Protein AF-A0A8S3JAV7-F1 (afdb_monomer)

Nearest PDB structures (foldseek):
  7plo-assembly1_C  TM=8.615E-01  e=1.587E-05  Homo sapiens
  8b9d-assembly1_C  TM=8.513E-01  e=1.920E-05  Homo sapiens
  6xty-assembly1_E  TM=8.346E-01  e=2.475E-05  Homo sapiens

Sequence (131 aa):
LTLFLLDSLRPIEHRNVYDAKQIRILILPTKIDAEKKRVPQYEELFHETYDDDDENDNDDSQSDNDEDDDNISMRIESSEAREKRLKRHWLKRRDKALANYYKYRQHSYSSALIMFELAYLLSKDTNEQLW

Structure (mmCIF, N/CA/C/O backbone):
data_AF-A0A8S3JAV7-F1
#
_entry.id   AF-A0A8S3JAV7-F1
#
loop_
_atom_site.group_PDB
_atom_site.id
_atom_site.type_symbol
_atom_site.label_atom_id
_atom_site.label_alt_id
_atom_site.label_comp_id
_atom_site.label_asym_id
_atom_site.label_entity_id
_atom_site.label_seq_id
_atom_site.pdbx_PDB_ins_code
_atom_site.Cartn_x
_atom_site.Cartn_y
_atom_site.Cartn_z
_atom_site.occupancy
_atom_site.B_iso_or_equiv
_atom_site.auth_seq_id
_atom_site.auth_comp_id
_atom_site.auth_asym_id
_atom_site.auth_atom_id
_atom_site.pdbx_PDB_model_num
ATOM 1 N N . LEU A 1 1 ? -17.112 4.893 -5.419 1.00 89.50 1 LEU A N 1
ATOM 2 C CA . LEU A 1 1 ? -16.940 3.739 -4.510 1.00 89.50 1 LEU A CA 1
ATOM 3 C C . LEU A 1 1 ? -15.671 3.976 -3.704 1.00 89.50 1 LEU A C 1
ATOM 5 O O . LEU A 1 1 ? -14.690 4.393 -4.306 1.00 89.50 1 LEU A O 1
ATOM 9 N N . THR A 1 2 ? -15.704 3.756 -2.390 1.00 94.62 2 THR A N 1
ATOM 10 C CA . THR A 1 2 ? -14.538 3.908 -1.505 1.00 94.62 2 THR A CA 1
ATOM 11 C C . THR A 1 2 ? -14.237 2.557 -0.868 1.00 94.62 2 THR A C 1
ATOM 13 O O . THR A 1 2 ? -15.138 1.946 -0.297 1.00 94.62 2 THR A O 1
ATOM 16 N N . LEU A 1 3 ? -12.995 2.094 -0.983 1.00 96.44 3 LEU A N 1
ATOM 17 C CA . LEU A 1 3 ? -12.516 0.811 -0.482 1.00 96.44 3 LEU A CA 1
ATOM 18 C C . LEU A 1 3 ? -11.577 1.036 0.701 1.00 96.44 3 LEU A C 1
ATOM 20 O O . LEU A 1 3 ? -10.609 1.787 0.599 1.00 96.44 3 LEU A O 1
ATOM 24 N N . PHE A 1 4 ? -11.850 0.359 1.812 1.00 95.75 4 PHE A N 1
ATOM 25 C CA . PHE A 1 4 ? -10.984 0.360 2.985 1.00 95.75 4 PHE A CA 1
ATOM 26 C C . PHE A 1 4 ? -10.177 -0.937 3.009 1.00 95.75 4 PHE A C 1
ATOM 28 O O . PHE A 1 4 ? -10.752 -2.021 3.074 1.00 95.75 4 PHE A O 1
ATOM 35 N N . LEU A 1 5 ? -8.852 -0.823 2.934 1.00 94.56 5 LEU A N 1
ATOM 36 C CA . LEU A 1 5 ? -7.934 -1.959 2.960 1.00 94.56 5 LEU A CA 1
ATOM 37 C C . LEU A 1 5 ? -7.308 -2.080 4.345 1.00 94.56 5 LEU A C 1
ATOM 39 O O . LEU A 1 5 ? -6.588 -1.182 4.783 1.00 94.56 5 LEU A O 1
ATOM 43 N N . LEU A 1 6 ? -7.554 -3.210 5.003 1.00 95.25 6 LEU A N 1
ATOM 44 C CA . LEU A 1 6 ? -6.912 -3.591 6.254 1.00 95.25 6 LEU A CA 1
ATOM 45 C C . LEU A 1 6 ? -6.159 -4.903 6.044 1.00 95.25 6 LEU A C 1
ATOM 47 O O . LEU A 1 6 ? -6.742 -5.983 6.087 1.00 95.25 6 LEU A O 1
ATOM 51 N N . ASP A 1 7 ? -4.854 -4.790 5.830 1.00 93.94 7 ASP A N 1
ATOM 52 C CA . ASP A 1 7 ? -3.971 -5.935 5.645 1.00 93.94 7 ASP A CA 1
ATOM 53 C C . ASP A 1 7 ? -2.642 -5.701 6.374 1.00 93.94 7 ASP A C 1
ATOM 55 O O . ASP A 1 7 ? -2.130 -4.578 6.465 1.00 93.94 7 ASP A O 1
ATOM 59 N N . SER A 1 8 ? -2.079 -6.787 6.887 1.00 93.44 8 SER A N 1
ATOM 60 C CA . SER A 1 8 ? -0.767 -6.846 7.519 1.00 93.44 8 SER A CA 1
ATOM 61 C C . SER A 1 8 ? 0.362 -7.071 6.510 1.00 93.44 8 SER A C 1
ATOM 63 O O . SER A 1 8 ? 1.508 -6.770 6.836 1.00 93.44 8 SER A O 1
ATOM 65 N N . LEU A 1 9 ? 0.084 -7.566 5.298 1.00 93.50 9 LEU A N 1
ATOM 66 C CA . LEU A 1 9 ? 1.120 -7.858 4.307 1.00 93.50 9 LEU A CA 1
ATOM 67 C C . LEU A 1 9 ? 1.877 -6.588 3.891 1.00 93.50 9 LEU A C 1
ATOM 69 O O . LEU A 1 9 ? 1.284 -5.543 3.608 1.00 93.50 9 LEU A O 1
ATOM 73 N N . ARG A 1 10 ? 3.208 -6.668 3.872 1.00 93.25 10 ARG A N 1
ATOM 74 C CA . ARG A 1 10 ? 4.117 -5.610 3.421 1.00 93.25 10 ARG A CA 1
ATOM 75 C C . ARG A 1 10 ? 5.123 -6.162 2.406 1.00 93.25 10 ARG A C 1
ATOM 77 O O . ARG A 1 10 ? 5.529 -7.318 2.533 1.00 93.25 10 ARG A O 1
ATOM 84 N N . PRO A 1 11 ? 5.588 -5.345 1.446 1.00 94.19 11 PRO A N 1
ATOM 85 C CA . PRO A 1 11 ? 5.203 -3.949 1.236 1.00 94.19 11 PRO A CA 1
ATOM 86 C C . PRO A 1 11 ? 3.776 -3.817 0.681 1.00 94.19 11 PRO A C 1
ATOM 88 O O . PRO A 1 11 ? 3.222 -4.773 0.144 1.00 94.19 11 PRO A O 1
ATOM 91 N N . ILE A 1 12 ? 3.176 -2.643 0.869 1.00 93.50 12 ILE A N 1
ATOM 92 C CA . ILE A 1 12 ? 1.845 -2.319 0.341 1.00 93.50 12 ILE A CA 1
ATOM 93 C C . ILE A 1 12 ? 1.933 -2.271 -1.185 1.00 93.50 12 ILE A C 1
ATOM 95 O O . ILE A 1 12 ? 2.964 -1.902 -1.734 1.00 93.50 12 ILE A O 1
ATOM 99 N N . GLU A 1 13 ? 0.860 -2.619 -1.885 1.00 93.31 13 GLU A N 1
ATOM 100 C CA . GLU A 1 13 ? 0.834 -2.438 -3.332 1.00 93.31 13 GLU A CA 1
ATOM 101 C C . GLU A 1 13 ? 1.030 -0.957 -3.701 1.00 93.31 13 GLU A C 1
ATOM 103 O O . GLU A 1 13 ? 0.252 -0.106 -3.267 1.00 93.31 13 GLU A O 1
ATOM 108 N N . HIS A 1 14 ? 2.067 -0.641 -4.488 1.00 93.12 14 HIS A N 1
ATOM 109 C CA . HIS A 1 14 ? 2.467 0.745 -4.771 1.00 93.12 14 HIS A CA 1
ATOM 110 C C . HIS A 1 14 ? 1.317 1.570 -5.366 1.00 93.12 14 HIS A C 1
ATOM 112 O O . HIS A 1 14 ? 1.091 2.699 -4.940 1.00 93.12 14 HIS A O 1
ATOM 118 N N . ARG A 1 15 ? 0.517 0.987 -6.268 1.00 93.00 15 ARG A N 1
ATOM 119 C CA . ARG A 1 15 ? -0.651 1.655 -6.874 1.00 93.00 15 ARG A CA 1
ATOM 120 C C . ARG A 1 15 ? -1.691 2.081 -5.836 1.00 93.00 15 ARG A C 1
ATOM 122 O O . ARG A 1 15 ? -2.217 3.188 -5.909 1.00 93.00 15 ARG A O 1
ATOM 129 N N . ASN A 1 16 ? -1.919 1.248 -4.821 1.00 93.44 16 ASN A N 1
ATOM 130 C CA . ASN A 1 16 ? -2.881 1.528 -3.753 1.00 93.44 16 ASN A CA 1
ATOM 131 C C . ASN A 1 16 ? -2.457 2.715 -2.880 1.00 93.44 16 ASN A C 1
ATOM 133 O O . ASN A 1 16 ? -3.305 3.343 -2.251 1.00 93.44 16 ASN A O 1
ATOM 137 N N . VAL A 1 17 ? -1.157 3.016 -2.819 1.00 92.31 17 VAL A N 1
ATOM 138 C CA . VAL A 1 17 ? -0.635 4.166 -2.069 1.00 92.31 17 VAL A CA 1
ATOM 139 C C . VAL A 1 17 ? -0.959 5.477 -2.784 1.00 92.31 17 VAL A C 1
ATOM 141 O O . VAL A 1 17 ? -1.297 6.459 -2.120 1.00 92.31 17 VAL A O 1
ATOM 144 N N . TYR A 1 18 ? -0.875 5.497 -4.116 1.00 92.56 18 TYR A N 1
ATOM 145 C CA . TYR A 1 18 ? -1.131 6.701 -4.913 1.00 92.56 18 TYR A CA 1
ATOM 146 C C . TYR A 1 18 ? -2.607 6.911 -5.244 1.00 92.56 18 TYR A C 1
ATOM 148 O O . TYR A 1 18 ? -3.022 8.053 -5.444 1.00 92.56 18 TYR A O 1
ATOM 156 N N . ASP A 1 19 ? -3.428 5.856 -5.234 1.00 91.88 19 ASP A N 1
ATOM 157 C CA . ASP A 1 19 ? -4.880 6.001 -5.356 1.00 91.88 19 ASP A CA 1
ATOM 158 C C . ASP A 1 19 ? -5.525 6.465 -4.039 1.00 91.88 19 ASP A C 1
ATOM 160 O O . ASP A 1 19 ? -6.221 5.737 -3.328 1.00 91.88 19 ASP A O 1
ATOM 164 N N . ALA A 1 20 ? -5.346 7.750 -3.742 1.00 84.88 20 ALA A N 1
ATOM 165 C CA . ALA A 1 20 ? -6.011 8.416 -2.631 1.00 84.88 20 ALA A CA 1
ATOM 166 C C . ALA A 1 20 ? -7.480 8.774 -2.928 1.00 84.88 20 ALA A C 1
ATOM 168 O O . ALA A 1 20 ? -8.140 9.386 -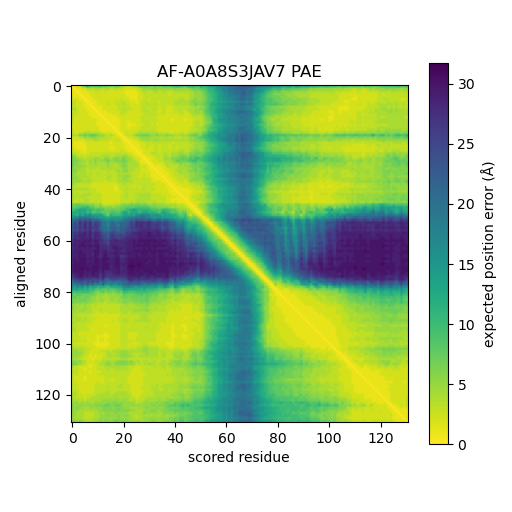2.083 1.00 84.88 20 ALA A O 1
ATOM 169 N N . LYS A 1 21 ? -8.044 8.432 -4.093 1.00 91.88 21 LYS A N 1
ATOM 170 C CA . LYS A 1 21 ? -9.454 8.725 -4.395 1.00 91.88 21 LYS A CA 1
ATOM 171 C C . LYS A 1 21 ? -10.344 7.584 -3.937 1.00 91.88 21 LYS A C 1
ATOM 173 O O . LYS A 1 21 ? -11.296 7.828 -3.196 1.00 91.88 21 LYS A O 1
ATOM 178 N N . GLN A 1 22 ? -10.014 6.364 -4.341 1.00 95.00 22 GLN A N 1
ATOM 179 C CA . GLN A 1 22 ? -10.855 5.197 -4.097 1.00 95.00 22 GLN A CA 1
ATOM 180 C C . GLN A 1 22 ? -10.352 4.364 -2.925 1.00 95.00 22 GLN A C 1
ATOM 182 O O . GLN A 1 22 ? -11.171 3.793 -2.208 1.00 95.00 22 GLN A O 1
ATOM 187 N N . ILE A 1 23 ? -9.041 4.324 -2.683 1.00 95.38 23 ILE A N 1
ATOM 188 C CA . ILE A 1 23 ? -8.447 3.413 -1.709 1.00 95.38 23 ILE A CA 1
ATOM 189 C C . ILE A 1 23 ? -8.099 4.159 -0.413 1.00 95.38 23 ILE A C 1
ATOM 191 O O . ILE A 1 23 ? -7.601 5.288 -0.397 1.00 95.38 23 ILE A O 1
ATOM 195 N N . ARG A 1 24 ? -8.437 3.547 0.723 1.00 93.75 24 ARG A N 1
ATOM 196 C CA . ARG A 1 24 ? -8.126 4.014 2.079 1.00 93.75 24 ARG A CA 1
ATOM 197 C C . ARG A 1 24 ? -7.428 2.886 2.822 1.00 93.75 24 ARG A C 1
ATOM 199 O O . ARG A 1 24 ? -8.063 1.911 3.208 1.00 93.75 24 ARG A O 1
ATOM 206 N N . ILE A 1 25 ? -6.118 3.002 3.005 1.00 92.75 25 ILE A N 1
ATOM 207 C CA . ILE A 1 25 ? -5.332 1.971 3.688 1.00 92.75 25 ILE A CA 1
ATOM 208 C C . ILE A 1 25 ? -5.355 2.249 5.193 1.00 92.75 25 ILE A C 1
ATOM 210 O O . ILE A 1 25 ? -5.007 3.346 5.632 1.00 92.75 25 ILE A O 1
ATOM 214 N N . LEU A 1 26 ? -5.763 1.253 5.975 1.00 92.75 26 LEU A N 1
ATOM 215 C CA . LEU A 1 26 ? -5.825 1.312 7.430 1.00 92.75 26 LEU A CA 1
ATOM 216 C C . LEU A 1 26 ? -4.507 0.803 8.022 1.00 92.75 26 LEU A C 1
ATOM 218 O O . LEU A 1 26 ? -4.166 -0.374 7.917 1.00 92.75 26 LEU A O 1
ATOM 222 N N . ILE A 1 27 ? -3.749 1.717 8.626 1.00 90.19 27 ILE A N 1
ATOM 223 C CA . ILE A 1 27 ? -2.453 1.459 9.263 1.00 90.19 27 ILE A CA 1
ATOM 224 C C . ILE A 1 27 ? -2.411 2.235 10.574 1.00 90.19 27 ILE A C 1
ATOM 226 O O . ILE A 1 27 ? -3.000 3.309 10.683 1.00 90.19 27 ILE A O 1
ATOM 230 N N . LEU A 1 28 ? -1.661 1.715 11.544 1.00 87.12 28 LEU A N 1
ATOM 231 C CA . LEU A 1 28 ? -1.344 2.427 12.776 1.00 87.12 28 LEU A CA 1
ATOM 232 C C . LEU A 1 28 ? -0.756 3.824 12.488 1.00 87.12 28 LEU A C 1
ATOM 234 O O . LEU A 1 28 ? 0.214 3.920 11.721 1.00 87.12 28 LEU A O 1
ATOM 238 N N . PRO A 1 29 ? -1.260 4.896 13.134 1.00 82.69 29 PRO A N 1
ATOM 239 C CA . PRO A 1 29 ? -0.774 6.261 12.921 1.00 82.69 29 PRO A CA 1
ATOM 240 C C . PRO A 1 29 ? 0.737 6.411 13.126 1.00 82.69 29 PRO A C 1
ATOM 242 O O . PRO A 1 29 ? 1.399 7.140 12.400 1.00 82.69 29 PRO A O 1
ATOM 245 N N . THR A 1 30 ? 1.315 5.656 14.060 1.00 84.62 30 THR A N 1
ATOM 246 C CA . THR A 1 30 ? 2.756 5.685 14.365 1.00 84.62 30 THR A CA 1
ATOM 247 C C . THR A 1 30 ? 3.640 5.076 13.272 1.00 84.62 30 THR A C 1
ATOM 249 O O . THR A 1 30 ? 4.858 5.250 13.295 1.00 84.62 30 THR A O 1
ATOM 252 N N . LYS A 1 31 ? 3.060 4.334 12.321 1.00 84.50 31 LYS A N 1
ATOM 253 C CA . LYS A 1 31 ? 3.792 3.594 11.279 1.00 84.50 31 LYS A CA 1
ATOM 254 C C . LYS A 1 31 ? 3.569 4.134 9.875 1.00 84.50 31 LYS A C 1
ATOM 256 O O . LYS A 1 31 ? 4.339 3.788 8.981 1.00 84.50 31 LYS A O 1
ATOM 261 N N . ILE A 1 32 ? 2.567 4.991 9.679 1.00 85.44 32 ILE A N 1
ATOM 262 C CA . ILE A 1 32 ? 2.195 5.486 8.351 1.00 85.44 32 ILE A CA 1
ATOM 263 C C . ILE A 1 32 ? 3.358 6.192 7.641 1.00 85.44 32 ILE A C 1
ATOM 265 O O . ILE A 1 32 ? 3.590 5.942 6.461 1.00 85.44 32 ILE A O 1
ATOM 269 N N . ASP A 1 33 ? 4.139 7.002 8.358 1.00 86.88 33 ASP A N 1
ATOM 270 C CA . ASP A 1 33 ? 5.248 7.756 7.767 1.00 86.88 33 ASP A CA 1
ATOM 271 C C . ASP A 1 33 ? 6.399 6.848 7.336 1.00 86.88 33 ASP A C 1
ATOM 273 O O . ASP A 1 33 ? 7.006 7.063 6.289 1.00 86.88 33 ASP A O 1
ATOM 277 N N . ALA A 1 34 ? 6.696 5.814 8.127 1.00 87.75 34 ALA A N 1
ATOM 278 C CA . ALA A 1 34 ? 7.733 4.843 7.798 1.00 87.75 34 ALA A CA 1
ATOM 279 C C . ALA A 1 34 ? 7.352 4.008 6.565 1.00 87.75 34 ALA A C 1
ATOM 281 O O . ALA A 1 34 ? 8.183 3.815 5.679 1.00 87.75 34 ALA A O 1
ATOM 282 N N . GLU A 1 35 ? 6.096 3.560 6.481 1.00 86.44 35 GLU A N 1
ATOM 283 C CA . GLU A 1 35 ? 5.603 2.791 5.332 1.00 86.44 35 GLU A CA 1
ATOM 284 C C . GLU A 1 35 ? 5.551 3.648 4.060 1.00 86.44 35 GLU A C 1
ATOM 286 O O . GLU A 1 35 ? 6.013 3.206 3.010 1.00 86.44 35 GLU A O 1
ATOM 291 N N . LYS A 1 36 ? 5.086 4.904 4.151 1.00 85.12 36 LYS A N 1
ATOM 292 C CA . LYS A 1 36 ? 5.067 5.838 3.012 1.00 85.12 36 LYS A CA 1
ATOM 293 C C . LYS A 1 36 ? 6.464 6.159 2.489 1.00 85.12 36 LYS A C 1
ATOM 295 O O . LYS A 1 36 ? 6.652 6.209 1.282 1.00 85.12 36 LYS A O 1
ATOM 300 N N . LYS A 1 37 ? 7.453 6.328 3.374 1.00 88.62 37 LYS A N 1
ATOM 301 C CA . LYS A 1 37 ? 8.850 6.596 2.981 1.00 88.62 37 LYS A CA 1
ATOM 302 C C . LYS A 1 37 ? 9.515 5.437 2.238 1.00 88.62 37 LYS A C 1
ATOM 304 O O . LYS A 1 37 ? 10.505 5.663 1.552 1.00 88.62 37 LYS A O 1
ATOM 309 N N . ARG A 1 38 ? 9.024 4.204 2.409 1.00 90.56 38 ARG A N 1
ATOM 310 C CA . ARG A 1 38 ? 9.567 3.023 1.724 1.00 90.56 38 ARG A CA 1
ATOM 311 C C . ARG A 1 38 ? 9.090 2.927 0.273 1.00 90.56 38 ARG A C 1
ATOM 313 O O . ARG A 1 38 ? 9.765 2.293 -0.533 1.00 90.56 38 ARG A O 1
ATOM 320 N N . VAL A 1 39 ? 7.926 3.493 -0.037 1.00 93.44 39 VAL A N 1
ATOM 321 C CA . VAL A 1 39 ? 7.378 3.509 -1.398 1.00 93.44 39 VAL A CA 1
ATOM 322 C C . VAL A 1 39 ? 8.306 4.365 -2.269 1.00 93.44 39 VAL A C 1
ATOM 324 O O . VAL A 1 39 ? 8.742 5.419 -1.797 1.00 93.44 39 VAL A O 1
ATOM 327 N N . PRO A 1 40 ? 8.645 3.932 -3.500 1.00 95.50 40 PRO A N 1
ATOM 328 C CA . PRO A 1 40 ? 9.380 4.771 -4.448 1.00 95.50 40 PRO A CA 1
ATOM 329 C C . PRO A 1 40 ? 8.675 6.115 -4.691 1.00 95.50 40 PRO A C 1
ATOM 331 O O . PRO A 1 40 ? 7.577 6.342 -4.198 1.00 95.50 40 PRO A O 1
ATOM 334 N N . GLN A 1 41 ? 9.293 7.046 -5.414 1.00 94.38 41 GLN A N 1
ATOM 335 C CA . GLN A 1 41 ? 8.615 8.308 -5.747 1.00 94.38 41 GLN A CA 1
ATOM 336 C C . GLN A 1 41 ? 7.669 8.128 -6.937 1.00 94.38 41 GLN A C 1
ATOM 338 O O . GLN A 1 41 ? 7.862 7.229 -7.757 1.00 94.38 41 GLN A O 1
ATOM 343 N N . TYR A 1 42 ? 6.654 8.989 -7.041 1.00 93.19 42 TYR A N 1
ATOM 344 C CA . TYR A 1 42 ? 5.653 8.886 -8.106 1.00 93.19 42 TYR A CA 1
ATOM 345 C C . TYR A 1 42 ? 6.308 8.961 -9.492 1.00 93.19 42 TYR A C 1
ATOM 347 O O . TYR A 1 42 ? 6.067 8.106 -10.333 1.00 93.19 42 TYR A O 1
ATOM 355 N N . GLU A 1 43 ? 7.231 9.901 -9.689 1.00 91.69 43 GLU A N 1
ATOM 356 C CA . GLU A 1 43 ? 7.940 10.164 -10.950 1.00 91.69 43 GLU A CA 1
ATOM 357 C C . GLU A 1 43 ? 8.947 9.057 -11.331 1.00 91.69 43 GLU A C 1
ATOM 359 O O . GLU A 1 43 ? 9.505 9.019 -12.435 1.00 91.69 43 GLU A O 1
ATOM 364 N N . GLU A 1 44 ? 9.252 8.159 -10.392 1.00 91.69 44 GLU A N 1
ATOM 365 C CA . GLU A 1 44 ? 10.055 6.966 -10.653 1.00 91.69 44 GLU A CA 1
ATOM 366 C C . GLU A 1 44 ? 9.206 5.801 -11.171 1.00 91.69 44 GLU A C 1
ATOM 368 O O . GLU A 1 44 ? 9.731 4.946 -11.885 1.00 91.69 44 GLU A O 1
ATOM 373 N N . LEU A 1 45 ? 7.912 5.783 -10.840 1.00 92.06 45 LEU A N 1
ATOM 374 C CA . LEU A 1 45 ? 7.000 4.684 -11.149 1.00 92.06 45 LEU A CA 1
ATOM 375 C C . LEU A 1 45 ? 6.040 4.985 -12.293 1.00 92.06 45 LEU A C 1
ATOM 377 O O . LEU A 1 45 ? 5.731 4.075 -13.059 1.00 92.06 45 LEU A O 1
ATOM 381 N N . PHE A 1 46 ? 5.603 6.236 -12.393 1.00 92.00 46 PHE A N 1
ATOM 382 C CA . PHE A 1 46 ? 4.603 6.700 -13.338 1.00 92.00 46 PHE A CA 1
ATOM 383 C C . PHE A 1 46 ? 5.182 7.812 -14.207 1.00 92.00 46 PHE A C 1
ATOM 385 O O . PHE A 1 46 ? 5.932 8.675 -13.739 1.00 92.00 46 PHE A O 1
ATOM 392 N N . HIS A 1 47 ? 4.847 7.779 -15.487 1.00 89.06 47 HIS A N 1
ATOM 393 C CA . HIS A 1 47 ? 5.280 8.740 -16.481 1.00 89.06 47 HIS A CA 1
ATOM 394 C C . HIS A 1 47 ? 4.183 8.953 -17.520 1.00 89.06 47 HIS A C 1
ATOM 396 O O . HIS A 1 47 ? 3.861 8.047 -18.281 1.00 89.06 47 HIS A O 1
ATOM 402 N N . GLU A 1 48 ? 3.693 10.191 -17.621 1.00 82.50 48 GLU A N 1
ATOM 403 C CA . GLU A 1 48 ? 2.540 10.576 -18.454 1.00 82.50 48 GLU A CA 1
ATOM 404 C C . GLU A 1 48 ? 2.639 10.091 -19.910 1.00 82.50 48 GLU A C 1
ATOM 406 O O . GLU A 1 48 ? 1.649 9.673 -20.488 1.00 82.50 48 GLU A O 1
ATOM 411 N N . THR A 1 49 ? 3.839 10.124 -20.496 1.00 78.94 49 THR A N 1
ATOM 412 C CA . THR A 1 49 ? 4.080 9.692 -21.886 1.00 78.94 49 THR A CA 1
ATOM 413 C C . THR A 1 49 ? 4.348 8.193 -22.058 1.00 78.94 49 THR A C 1
ATOM 415 O O . THR A 1 49 ? 4.099 7.660 -23.128 1.00 78.94 49 THR A O 1
ATOM 418 N N . TYR A 1 50 ? 4.904 7.509 -21.053 1.00 77.06 50 TYR A N 1
ATOM 419 C CA . TYR A 1 50 ? 5.390 6.128 -21.214 1.00 77.06 50 TYR A CA 1
ATOM 420 C C . TYR A 1 50 ? 4.505 5.081 -20.532 1.00 77.06 50 TYR A C 1
ATOM 422 O O . TYR A 1 50 ? 4.720 3.893 -20.763 1.00 77.06 50 TYR A O 1
ATOM 430 N N . ASP A 1 51 ? 3.547 5.504 -19.704 1.00 70.25 51 ASP A N 1
ATOM 431 C CA . ASP A 1 51 ? 2.611 4.614 -19.008 1.00 70.25 51 ASP A CA 1
ATOM 432 C C . ASP A 1 51 ? 1.462 4.104 -19.894 1.00 70.25 51 ASP A C 1
ATOM 434 O O . ASP A 1 51 ? 0.937 3.032 -19.606 1.00 70.25 51 ASP A O 1
ATOM 438 N N . ASP A 1 52 ? 1.079 4.843 -20.943 1.00 62.53 52 ASP A N 1
ATOM 439 C CA . ASP A 1 52 ? -0.099 4.550 -21.789 1.00 62.53 52 ASP A CA 1
ATOM 440 C C . ASP A 1 52 ? 0.199 3.641 -22.998 1.00 62.53 52 ASP A C 1
ATOM 442 O O . ASP A 1 52 ? -0.713 3.228 -23.714 1.00 62.53 52 ASP A O 1
ATOM 446 N N . ASP A 1 53 ? 1.465 3.298 -23.229 1.00 54.84 53 ASP A N 1
ATOM 447 C CA . ASP A 1 53 ? 1.846 2.423 -24.332 1.00 54.84 53 ASP A CA 1
ATOM 448 C C . ASP A 1 53 ? 1.935 0.971 -23.854 1.00 54.84 53 ASP A C 1
ATOM 450 O O . ASP A 1 53 ? 2.928 0.572 -23.233 1.00 54.84 53 ASP A O 1
ATOM 454 N N . ASP A 1 54 ? 0.906 0.196 -24.197 1.00 49.19 54 ASP A N 1
ATOM 455 C CA . ASP A 1 54 ? 0.853 -1.261 -24.092 1.00 49.19 54 ASP A CA 1
ATOM 456 C C . ASP A 1 54 ? 2.195 -1.935 -24.434 1.00 49.19 54 ASP A C 1
ATOM 458 O O . ASP A 1 54 ? 2.884 -1.583 -25.397 1.00 49.19 54 ASP A O 1
ATOM 462 N N . GLU A 1 55 ? 2.523 -2.956 -23.641 1.00 50.72 55 GLU A N 1
ATOM 463 C CA . GLU A 1 55 ? 3.651 -3.887 -23.755 1.00 50.72 55 GLU A CA 1
ATOM 464 C C . GLU A 1 55 ? 3.649 -4.668 -25.091 1.00 50.72 55 GLU A C 1
ATOM 466 O O . GLU A 1 55 ? 3.461 -5.879 -25.124 1.00 50.72 55 GLU A O 1
ATOM 471 N N . ASN A 1 56 ? 3.848 -3.986 -26.218 1.00 44.84 56 ASN A N 1
ATOM 472 C CA . ASN A 1 56 ? 3.949 -4.580 -27.555 1.00 44.84 56 ASN A CA 1
ATOM 473 C C . ASN A 1 56 ? 5.200 -4.106 -28.311 1.00 44.84 56 ASN A C 1
ATOM 475 O O . ASN A 1 56 ? 5.183 -4.002 -29.534 1.00 44.84 56 ASN A O 1
ATOM 479 N N . ASP A 1 57 ? 6.306 -3.849 -27.613 1.00 49.31 57 ASP A N 1
ATOM 480 C CA . ASP A 1 57 ? 7.619 -3.876 -28.265 1.00 49.31 57 ASP A CA 1
ATOM 481 C C . ASP A 1 57 ? 8.241 -5.243 -27.973 1.00 49.31 57 ASP A C 1
ATOM 483 O O . ASP A 1 57 ? 8.832 -5.482 -26.919 1.00 49.31 57 ASP A O 1
ATOM 487 N N . ASN A 1 58 ? 8.004 -6.159 -28.917 1.00 42.94 58 ASN A N 1
ATOM 488 C CA . ASN A 1 58 ? 8.664 -7.451 -29.008 1.00 42.94 58 ASN A CA 1
ATOM 489 C C . ASN A 1 58 ? 10.174 -7.299 -28.791 1.00 42.94 58 ASN A C 1
ATOM 491 O O . ASN A 1 58 ? 10.818 -6.387 -29.310 1.00 42.94 58 ASN A O 1
ATOM 495 N N . ASP A 1 59 ? 10.691 -8.253 -28.033 1.00 49.06 59 ASP A N 1
ATOM 496 C CA . ASP A 1 59 ? 12.080 -8.504 -27.691 1.00 49.06 59 ASP A CA 1
ATOM 497 C C . ASP A 1 59 ? 12.985 -8.587 -28.935 1.00 49.06 59 ASP A C 1
ATOM 499 O O . ASP A 1 59 ? 13.262 -9.668 -29.448 1.00 49.06 59 ASP A O 1
ATOM 503 N N . ASP A 1 60 ? 13.475 -7.444 -29.419 1.00 44.03 60 ASP A N 1
ATOM 504 C CA . ASP A 1 60 ? 14.712 -7.405 -30.198 1.00 44.03 60 ASP A CA 1
ATOM 505 C C . ASP A 1 60 ? 15.877 -7.425 -29.206 1.00 44.03 60 ASP A C 1
ATOM 507 O O . ASP A 1 60 ? 16.463 -6.406 -28.823 1.00 44.03 60 ASP A O 1
ATOM 511 N N . SER A 1 61 ? 16.196 -8.644 -28.787 1.00 48.31 61 SER A N 1
ATOM 512 C CA . SER A 1 61 ? 17.465 -9.041 -28.196 1.00 48.31 61 SER A CA 1
ATOM 513 C C . SER A 1 61 ? 18.593 -8.803 -29.210 1.00 48.31 61 SER A C 1
ATOM 515 O O . SER A 1 61 ? 19.148 -9.719 -29.814 1.00 48.31 61 SER A O 1
ATOM 517 N N . GLN A 1 62 ? 18.951 -7.535 -29.416 1.00 44.28 62 GLN A N 1
ATOM 518 C CA . GLN A 1 62 ? 20.211 -7.164 -30.047 1.00 44.28 62 GLN A CA 1
ATOM 519 C C . GLN A 1 62 ? 21.326 -7.458 -29.044 1.00 44.28 62 GLN A C 1
ATOM 521 O O . GLN A 1 62 ? 21.601 -6.690 -28.128 1.00 44.28 62 GLN A O 1
ATOM 526 N N . SER A 1 63 ? 21.894 -8.649 -29.212 1.00 42.19 63 SER A N 1
ATOM 527 C CA . SER A 1 63 ? 23.214 -9.046 -28.743 1.00 42.19 63 SER A CA 1
ATOM 528 C C . SER A 1 63 ? 24.204 -7.893 -28.926 1.00 42.19 63 SER A C 1
ATOM 530 O O . SER A 1 63 ? 24.522 -7.542 -30.061 1.00 42.19 63 SER A O 1
ATOM 532 N N . ASP A 1 64 ? 24.700 -7.338 -27.819 1.00 45.59 64 ASP A N 1
ATOM 533 C CA . ASP A 1 64 ? 25.896 -6.496 -27.792 1.00 45.59 64 ASP A CA 1
ATOM 534 C C . ASP A 1 64 ? 27.093 -7.359 -28.239 1.00 45.59 64 ASP A C 1
ATOM 536 O O . ASP A 1 64 ? 27.778 -7.978 -27.426 1.00 45.59 64 ASP A O 1
ATOM 540 N N . ASN A 1 65 ? 27.306 -7.464 -29.552 1.00 40.31 65 ASN A N 1
ATOM 541 C CA . ASN A 1 65 ? 28.599 -7.834 -30.115 1.00 40.31 65 ASN A CA 1
ATOM 542 C C . ASN A 1 65 ? 29.345 -6.533 -30.410 1.00 40.31 65 ASN A C 1
ATOM 544 O O . ASN A 1 65 ? 29.283 -5.997 -31.516 1.00 40.31 65 ASN A O 1
ATOM 548 N N . ASP A 1 66 ? 30.018 -6.032 -29.378 1.00 48.12 66 ASP A N 1
ATOM 549 C CA . ASP A 1 66 ? 31.079 -5.037 -29.493 1.00 48.12 66 ASP A CA 1
ATOM 550 C C . ASP A 1 66 ? 32.285 -5.693 -30.190 1.00 48.12 66 ASP A C 1
ATOM 552 O O . ASP A 1 66 ? 33.196 -6.202 -29.540 1.00 48.12 66 ASP A O 1
ATOM 556 N N . GLU A 1 67 ? 32.277 -5.716 -31.521 1.00 44.66 67 GLU A N 1
ATOM 557 C CA . GLU A 1 67 ? 33.489 -5.910 -32.318 1.00 44.66 67 GLU A CA 1
ATOM 558 C C . GLU A 1 67 ? 33.752 -4.629 -33.114 1.00 44.66 67 GLU A C 1
ATOM 560 O O . GLU A 1 67 ? 33.091 -4.341 -34.109 1.00 44.66 67 GLU A O 1
ATOM 565 N N . ASP A 1 68 ? 34.686 -3.839 -32.579 1.00 50.72 68 ASP A N 1
ATOM 566 C CA . ASP A 1 68 ? 35.679 -3.035 -33.289 1.00 50.72 68 ASP A CA 1
ATOM 567 C C . ASP A 1 68 ? 35.306 -2.575 -34.713 1.00 50.72 68 ASP A C 1
ATOM 569 O O . ASP A 1 68 ? 35.645 -3.235 -35.695 1.00 50.72 68 ASP A O 1
ATOM 573 N N . ASP A 1 69 ? 34.724 -1.377 -34.852 1.00 42.41 69 ASP A N 1
ATOM 574 C CA . ASP A 1 69 ? 35.010 -0.564 -36.039 1.00 42.41 69 ASP A CA 1
ATOM 575 C C . ASP A 1 69 ? 34.941 0.941 -35.750 1.00 42.41 69 ASP A C 1
ATOM 577 O O . ASP A 1 69 ? 33.909 1.522 -35.391 1.00 42.41 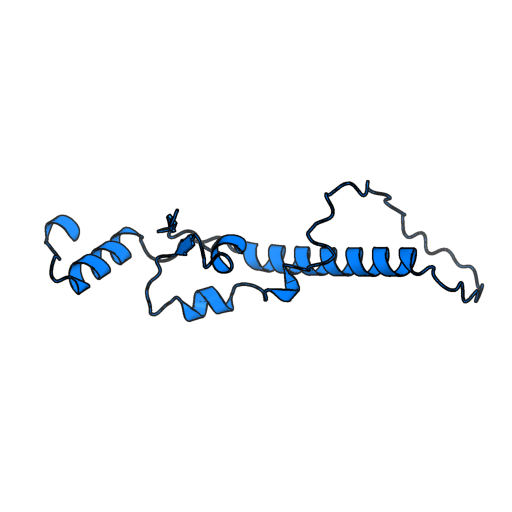69 ASP A O 1
ATOM 581 N N . ASP A 1 70 ? 36.098 1.563 -35.939 1.00 49.03 70 ASP A N 1
ATOM 582 C CA . ASP A 1 70 ? 36.375 2.988 -35.893 1.00 49.03 70 ASP A CA 1
ATOM 583 C C . ASP A 1 70 ? 35.605 3.728 -36.996 1.00 49.03 70 ASP A C 1
ATOM 585 O O . ASP A 1 70 ? 36.144 4.056 -38.053 1.00 49.03 70 ASP A O 1
ATOM 589 N N . ASN A 1 71 ? 34.341 4.077 -36.755 1.00 44.50 71 ASN A N 1
ATOM 590 C CA . ASN A 1 71 ? 33.663 5.061 -37.593 1.00 44.50 71 ASN A CA 1
ATOM 591 C C . ASN A 1 71 ? 32.813 6.033 -36.778 1.00 44.50 71 ASN A C 1
ATOM 593 O O . ASN A 1 71 ? 31.635 5.821 -36.490 1.00 44.50 71 ASN A O 1
ATOM 597 N N . ILE A 1 72 ? 33.452 7.168 -36.483 1.00 49.44 72 ILE A N 1
ATOM 598 C CA . ILE A 1 72 ? 32.889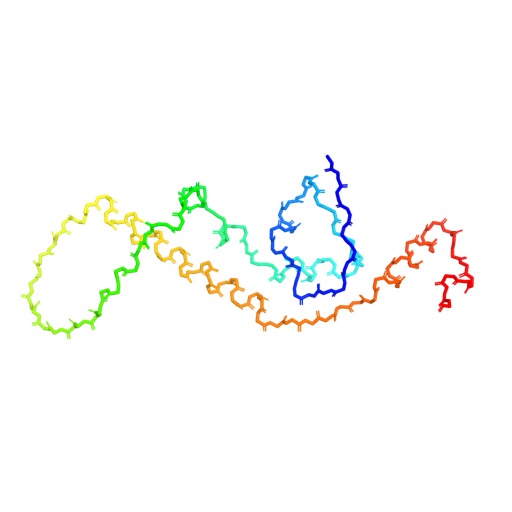 8.452 -36.054 1.00 49.44 72 ILE A CA 1
ATOM 599 C C . ILE A 1 72 ? 31.877 8.933 -37.111 1.00 49.44 72 ILE A C 1
ATOM 601 O O . ILE A 1 72 ? 32.113 9.846 -37.896 1.00 49.44 72 ILE A O 1
ATOM 605 N N . SER A 1 73 ? 30.710 8.302 -37.152 1.00 49.69 73 SER A N 1
ATOM 606 C CA . SER A 1 73 ? 29.520 8.862 -37.765 1.00 49.69 73 SER A CA 1
ATOM 607 C C . SER A 1 73 ? 28.679 9.402 -36.625 1.00 49.69 73 SER A C 1
ATOM 609 O O . SER A 1 73 ? 27.987 8.654 -35.936 1.00 49.69 73 SER A O 1
ATOM 611 N N . MET A 1 74 ? 28.740 10.719 -36.412 1.00 54.28 74 MET A N 1
ATOM 612 C CA . MET A 1 74 ? 27.672 11.455 -35.736 1.00 54.28 74 MET A CA 1
ATOM 613 C C . MET A 1 74 ? 26.385 11.292 -36.561 1.00 54.28 74 MET A C 1
ATOM 615 O O . MET A 1 74 ? 25.949 12.201 -37.265 1.00 54.28 74 MET A O 1
ATOM 619 N N . ARG A 1 75 ? 25.787 10.099 -36.520 1.00 58.62 75 ARG A N 1
ATOM 620 C CA . ARG A 1 75 ? 24.430 9.855 -36.984 1.00 58.62 75 ARG A CA 1
ATOM 621 C C . ARG A 1 75 ? 23.548 10.658 -36.050 1.00 58.62 75 ARG A C 1
ATOM 623 O O . ARG A 1 75 ? 23.425 10.329 -34.874 1.00 58.62 75 ARG A O 1
ATOM 630 N N . ILE A 1 76 ? 22.991 11.745 -36.57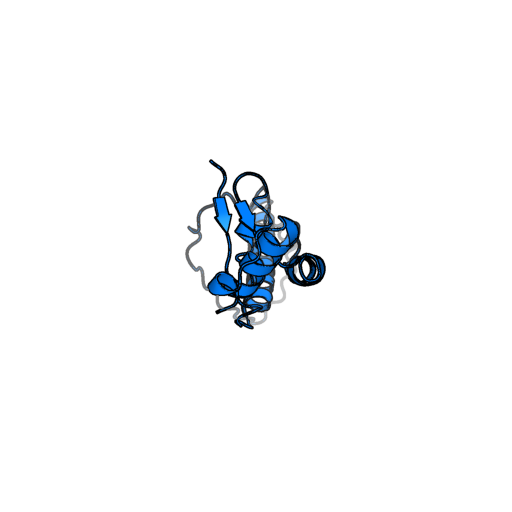6 1.00 61.94 76 ILE A N 1
ATOM 631 C CA . ILE A 1 76 ? 21.891 12.472 -35.953 1.00 61.94 76 ILE A CA 1
ATOM 632 C C . ILE A 1 76 ? 20.816 11.427 -35.682 1.00 61.94 76 ILE A C 1
ATOM 634 O O . ILE A 1 76 ? 20.144 10.952 -36.597 1.00 61.94 76 ILE A O 1
ATOM 638 N N . GLU A 1 77 ? 20.746 10.988 -34.434 1.00 64.12 77 GLU A N 1
ATOM 639 C CA . GLU A 1 77 ? 19.741 10.045 -33.997 1.00 64.12 77 GLU A CA 1
ATOM 640 C C . GLU A 1 77 ? 18.375 10.670 -34.276 1.00 64.12 77 GLU A C 1
ATOM 642 O O . GLU A 1 77 ? 18.139 11.833 -33.930 1.00 64.12 77 GLU A O 1
ATOM 647 N N . SER A 1 78 ? 17.492 9.929 -34.952 1.00 77.19 78 SER A N 1
ATOM 648 C CA . SER A 1 78 ? 16.140 10.422 -35.188 1.00 77.19 78 SER A CA 1
ATOM 649 C C . SER A 1 78 ? 15.467 10.696 -33.841 1.00 77.19 78 SER A C 1
ATOM 651 O O . SER A 1 78 ? 15.742 10.024 -32.842 1.00 77.19 78 SER A O 1
ATOM 653 N N . SER A 1 79 ? 14.573 11.688 -33.806 1.00 79.12 79 SER A N 1
ATOM 654 C CA . SER A 1 79 ? 13.803 12.010 -32.597 1.00 79.12 79 SER A CA 1
ATOM 655 C C . SER A 1 79 ? 13.138 10.760 -31.999 1.00 79.12 79 SER A C 1
ATOM 657 O O . SER A 1 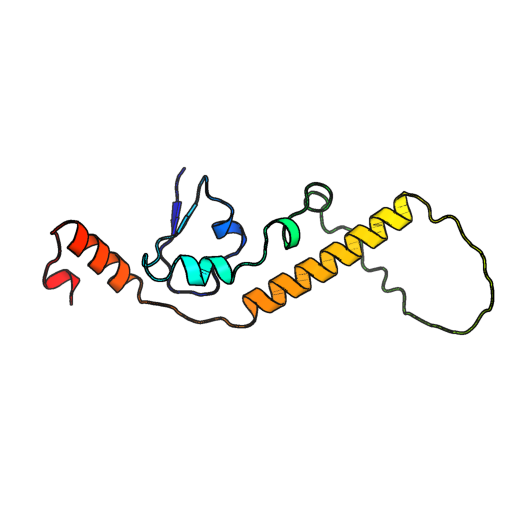79 ? 13.164 10.565 -30.788 1.00 79.12 79 SER A O 1
ATOM 659 N N . GLU A 1 80 ? 12.653 9.866 -32.863 1.00 81.06 80 GLU A N 1
ATOM 660 C CA . GLU A 1 80 ? 12.025 8.592 -32.504 1.00 81.06 80 GLU A CA 1
ATOM 661 C C . GLU A 1 80 ? 12.997 7.600 -31.845 1.00 81.06 80 GLU A C 1
ATOM 663 O O . GLU A 1 80 ? 12.675 6.995 -30.823 1.00 81.06 80 GLU A O 1
ATOM 668 N N . ALA A 1 81 ? 14.209 7.428 -32.387 1.00 83.56 81 ALA A N 1
ATOM 669 C CA . ALA A 1 81 ? 15.201 6.518 -31.807 1.00 83.56 81 ALA A CA 1
ATOM 670 C C . ALA A 1 81 ? 15.652 6.992 -30.414 1.00 83.56 81 ALA A C 1
ATOM 672 O O . ALA A 1 81 ? 15.780 6.187 -29.483 1.00 83.56 81 ALA A O 1
ATOM 673 N N . ARG A 1 82 ? 15.787 8.314 -30.245 1.00 84.31 82 ARG A N 1
ATOM 674 C CA . ARG A 1 82 ? 16.088 8.937 -28.955 1.00 84.31 82 ARG A CA 1
ATOM 675 C C . ARG A 1 82 ? 14.977 8.696 -27.933 1.00 84.31 82 ARG A C 1
ATOM 677 O O . ARG A 1 82 ? 15.280 8.347 -26.793 1.00 84.31 82 ARG A O 1
ATOM 684 N N . GLU A 1 83 ? 13.718 8.867 -28.324 1.00 86.44 83 GLU A N 1
ATOM 685 C CA . GLU A 1 83 ? 12.556 8.649 -27.457 1.00 86.44 83 GLU A CA 1
ATOM 686 C C . GLU A 1 83 ? 12.441 7.185 -27.013 1.00 86.44 83 GLU A C 1
ATOM 688 O O . GLU A 1 83 ? 12.347 6.911 -25.816 1.00 86.44 83 GLU A O 1
ATOM 693 N N . LYS A 1 84 ? 12.608 6.228 -27.938 1.00 86.81 84 LYS A N 1
ATOM 694 C CA . LYS A 1 84 ? 12.648 4.794 -27.604 1.00 86.81 84 LYS A CA 1
ATOM 695 C C . LYS A 1 84 ? 13.751 4.463 -26.600 1.00 86.81 84 LYS A C 1
ATOM 697 O O . LYS A 1 84 ? 13.528 3.702 -25.658 1.00 86.81 84 LYS A O 1
ATOM 702 N N . ARG A 1 85 ? 14.949 5.042 -26.758 1.00 87.88 85 ARG A N 1
ATOM 703 C CA . ARG A 1 85 ? 16.043 4.842 -25.795 1.00 87.88 85 ARG A CA 1
ATOM 704 C C . ARG A 1 85 ? 15.691 5.407 -24.417 1.00 87.88 85 ARG A C 1
ATOM 706 O O . ARG A 1 85 ? 15.946 4.745 -23.412 1.00 87.88 85 ARG A O 1
ATOM 713 N N . LEU A 1 86 ? 15.104 6.602 -24.352 1.00 89.81 86 LEU A N 1
ATOM 714 C CA . LEU A 1 86 ? 14.674 7.214 -23.090 1.00 89.81 86 LEU A CA 1
ATOM 715 C C . LEU A 1 86 ? 13.592 6.378 -22.396 1.00 89.81 86 LEU A C 1
ATOM 717 O O . LEU A 1 86 ? 13.721 6.123 -21.197 1.00 89.81 86 LEU A O 1
ATOM 721 N N . LYS A 1 87 ? 12.608 5.870 -23.148 1.00 89.38 87 LYS A N 1
ATOM 722 C CA . LYS A 1 87 ? 11.587 4.938 -22.650 1.00 89.38 87 LYS A CA 1
ATOM 723 C C . LYS A 1 87 ? 12.215 3.670 -22.068 1.00 89.38 87 LYS A C 1
ATOM 725 O O . LYS A 1 87 ? 11.937 3.327 -20.923 1.00 89.38 87 LYS A O 1
ATOM 730 N N . ARG A 1 88 ? 13.141 3.020 -22.789 1.00 90.00 88 ARG A N 1
ATOM 731 C CA . ARG A 1 88 ? 13.863 1.827 -22.291 1.00 90.00 88 ARG A CA 1
ATOM 732 C C . ARG A 1 88 ? 14.648 2.104 -21.010 1.00 90.00 88 ARG A C 1
ATOM 734 O O . ARG A 1 88 ? 14.608 1.306 -20.074 1.00 90.00 88 ARG A O 1
ATOM 741 N N . HIS A 1 89 ? 15.358 3.231 -20.938 1.00 91.50 89 HIS A N 1
ATOM 742 C CA . HIS A 1 89 ? 16.071 3.612 -19.717 1.00 91.50 89 HIS A CA 1
ATOM 743 C C . HIS A 1 89 ? 15.121 3.871 -18.550 1.00 91.50 89 HIS A C 1
ATOM 745 O O . HIS A 1 89 ? 15.423 3.478 -17.421 1.00 91.50 89 HIS A O 1
ATOM 751 N N . TRP A 1 90 ? 13.984 4.514 -18.814 1.00 92.12 90 TRP A N 1
ATOM 752 C CA . TRP A 1 90 ? 12.969 4.763 -17.805 1.00 92.12 90 TRP A CA 1
ATOM 753 C C . TRP A 1 90 ? 12.361 3.453 -17.286 1.00 92.12 90 TRP A C 1
ATOM 755 O O . TRP A 1 90 ? 12.374 3.249 -16.073 1.00 92.12 90 TRP A O 1
ATOM 765 N N . LEU A 1 91 ? 11.962 2.530 -18.170 1.00 92.19 91 LEU A N 1
ATOM 766 C CA . LEU A 1 91 ? 11.445 1.203 -17.804 1.00 92.19 91 LEU A CA 1
ATOM 767 C C . LEU A 1 91 ? 12.453 0.421 -16.957 1.00 92.19 91 LEU A C 1
ATOM 769 O O . LEU A 1 91 ? 12.133 -0.018 -15.858 1.00 92.19 91 LEU A O 1
ATOM 773 N N . LYS A 1 92 ? 13.720 0.355 -17.386 1.00 9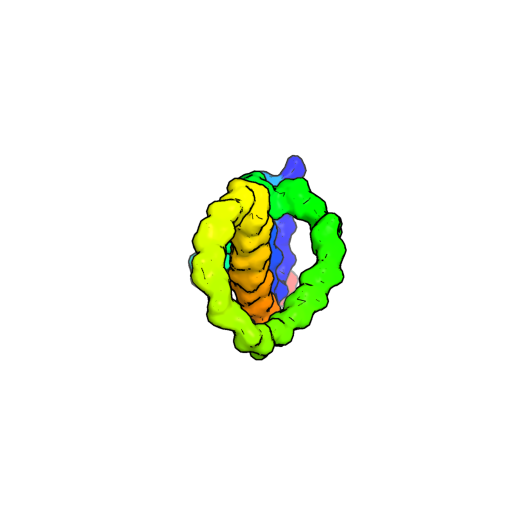4.25 92 LYS A N 1
ATOM 774 C CA . LYS A 1 92 ? 14.780 -0.330 -16.628 1.00 94.25 92 LYS A CA 1
ATOM 775 C C . LYS A 1 92 ? 14.974 0.260 -15.226 1.00 94.25 92 LYS A C 1
ATOM 777 O O . LYS A 1 92 ? 15.251 -0.470 -14.273 1.00 94.25 92 LYS A O 1
ATOM 782 N N . ARG A 1 93 ? 14.857 1.586 -15.085 1.00 94.75 93 ARG A N 1
ATOM 783 C CA . ARG A 1 93 ? 14.924 2.269 -13.784 1.00 94.75 93 ARG A CA 1
ATOM 784 C C . ARG A 1 93 ? 13.696 1.948 -12.930 1.00 94.75 93 ARG A C 1
ATOM 786 O O . ARG A 1 93 ? 13.876 1.585 -11.768 1.00 94.75 93 ARG A O 1
ATOM 793 N N . ARG A 1 94 ? 12.494 2.018 -13.509 1.00 94.88 94 ARG A N 1
ATOM 794 C CA . ARG A 1 94 ? 11.226 1.667 -12.856 1.00 94.88 94 ARG A CA 1
ATOM 795 C C . ARG A 1 94 ? 11.253 0.234 -12.332 1.00 94.88 94 ARG A C 1
ATOM 797 O O . ARG A 1 94 ? 10.993 0.005 -11.154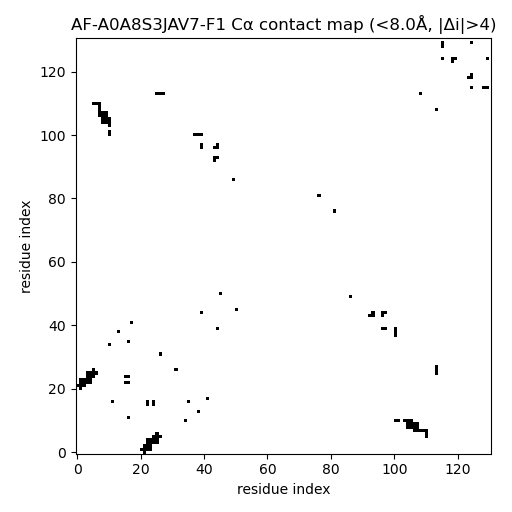 1.00 94.88 94 ARG A O 1
ATOM 804 N N . ASP A 1 95 ? 11.639 -0.720 -13.171 1.00 94.81 95 ASP A N 1
ATOM 805 C CA . ASP A 1 95 ? 11.660 -2.141 -12.821 1.00 94.81 95 ASP A CA 1
ATOM 806 C C . ASP A 1 95 ? 12.662 -2.419 -11.703 1.00 94.81 95 ASP A C 1
ATOM 808 O O . ASP A 1 95 ? 12.371 -3.161 -10.766 1.00 94.81 95 ASP A O 1
ATOM 812 N N . LYS A 1 96 ? 13.823 -1.752 -11.727 1.00 96.69 96 LYS A N 1
ATOM 813 C CA . LYS A 1 96 ? 14.794 -1.815 -10.629 1.00 96.69 96 LYS A CA 1
ATOM 814 C C . LYS A 1 96 ? 14.219 -1.252 -9.324 1.00 96.69 96 LYS A C 1
ATOM 816 O O . LYS A 1 96 ? 14.443 -1.840 -8.264 1.00 96.69 96 LYS A O 1
ATOM 821 N N . ALA A 1 97 ? 13.499 -0.133 -9.378 1.00 96.25 97 ALA A N 1
ATOM 822 C CA . ALA A 1 97 ? 12.866 0.471 -8.207 1.00 96.25 97 ALA A CA 1
ATOM 823 C C . ALA A 1 97 ? 11.789 -0.450 -7.610 1.00 96.25 97 ALA A C 1
ATOM 825 O O . ALA A 1 97 ? 11.812 -0.724 -6.407 1.00 96.25 97 ALA A O 1
ATOM 826 N N . LEU A 1 98 ? 10.911 -1.007 -8.450 1.00 95.81 98 LEU A N 1
ATOM 827 C CA . LEU A 1 98 ? 9.883 -1.965 -8.039 1.00 95.81 98 LEU A CA 1
ATOM 828 C C . LEU A 1 98 ? 10.495 -3.257 -7.488 1.00 95.81 98 LEU A C 1
ATOM 830 O O . LEU A 1 98 ? 10.088 -3.722 -6.422 1.00 95.81 98 LEU A O 1
ATOM 834 N N . ALA A 1 99 ? 11.516 -3.807 -8.149 1.00 96.38 99 ALA A N 1
ATOM 835 C CA . ALA A 1 99 ? 12.222 -4.994 -7.673 1.00 96.38 99 ALA A CA 1
ATOM 836 C C . ALA A 1 99 ? 12.822 -4.768 -6.278 1.00 96.38 99 ALA A C 1
ATOM 838 O O . ALA A 1 99 ? 12.664 -5.608 -5.392 1.00 96.38 99 ALA A O 1
ATOM 839 N N . ASN A 1 100 ? 13.452 -3.611 -6.044 1.00 96.44 100 ASN A N 1
ATOM 840 C CA . ASN A 1 100 ? 13.983 -3.246 -4.730 1.00 96.44 100 ASN A CA 1
ATOM 841 C C . ASN A 1 100 ? 12.878 -3.082 -3.679 1.00 96.44 100 ASN A C 1
ATOM 843 O O . ASN A 1 100 ? 13.035 -3.545 -2.547 1.00 96.44 100 ASN A O 1
ATOM 847 N N . TYR A 1 101 ? 11.758 -2.457 -4.047 1.00 96.06 101 TYR A N 1
ATOM 848 C CA . TYR A 1 101 ? 10.625 -2.244 -3.152 1.00 96.06 101 TYR A CA 1
ATOM 849 C C . TYR A 1 101 ? 10.006 -3.571 -2.679 1.00 96.06 101 TYR A C 1
ATOM 851 O O . TYR A 1 101 ? 9.851 -3.793 -1.468 1.00 96.06 101 TYR A O 1
ATOM 859 N N . TYR A 1 102 ? 9.740 -4.482 -3.623 1.00 95.88 102 TYR A N 1
ATOM 860 C CA . TYR A 1 102 ? 9.113 -5.789 -3.393 1.00 95.88 102 TYR A CA 1
ATOM 861 C C . TYR A 1 102 ? 10.067 -6.893 -2.930 1.00 95.88 102 TYR A C 1
ATOM 863 O O . TYR A 1 102 ? 9.598 -7.975 -2.571 1.00 95.88 102 TYR A O 1
ATOM 871 N N . LYS A 1 103 ? 11.378 -6.627 -2.875 1.00 95.75 103 LYS A N 1
ATOM 872 C CA . LYS A 1 103 ? 12.414 -7.607 -2.513 1.00 95.75 103 LYS A CA 1
ATOM 873 C C . LYS A 1 103 ? 12.141 -8.335 -1.196 1.00 95.75 103 LYS A C 1
ATOM 875 O O . LYS A 1 103 ? 12.393 -9.531 -1.089 1.00 95.75 103 LYS A O 1
ATOM 880 N N . TYR A 1 104 ? 11.645 -7.614 -0.191 1.00 92.88 104 TYR A N 1
ATOM 881 C CA . TYR A 1 104 ? 11.401 -8.156 1.145 1.00 92.88 104 TYR A CA 1
ATOM 882 C C . TYR A 1 104 ? 9.917 -8.108 1.481 1.00 92.88 104 TYR A C 1
ATOM 884 O O . TYR A 1 104 ? 9.390 -7.032 1.786 1.00 92.88 104 TYR A O 1
ATOM 892 N N . ARG A 1 105 ? 9.276 -9.281 1.453 1.00 93.44 105 ARG A N 1
ATOM 893 C CA . ARG A 1 105 ? 7.890 -9.479 1.880 1.00 93.44 105 ARG A CA 1
ATOM 894 C C . ARG A 1 10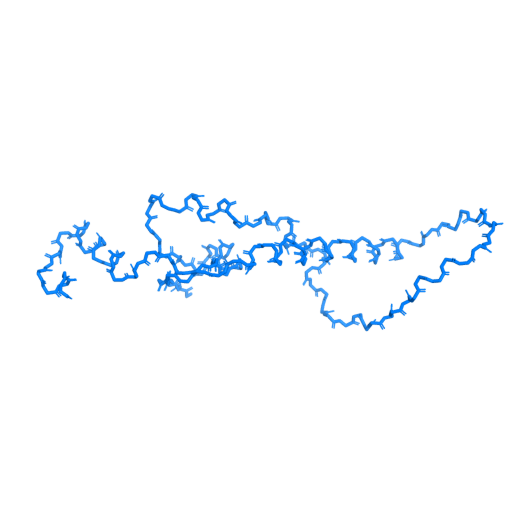5 ? 7.843 -9.953 3.326 1.00 93.44 105 ARG A C 1
ATOM 896 O O . ARG A 1 105 ? 8.558 -10.877 3.697 1.00 93.44 105 ARG A O 1
ATOM 903 N N . GLN A 1 106 ? 7.008 -9.310 4.130 1.00 93.25 106 GLN A N 1
ATOM 904 C CA . GLN A 1 106 ? 6.820 -9.639 5.542 1.00 93.25 106 GLN A CA 1
ATOM 905 C C . GLN A 1 106 ? 5.413 -9.255 5.999 1.00 93.25 106 GLN A C 1
ATOM 907 O O . GLN A 1 106 ? 4.734 -8.476 5.334 1.00 93.25 106 GLN A O 1
ATOM 912 N N . HIS A 1 107 ? 5.000 -9.751 7.161 1.00 93.06 107 HIS A N 1
ATOM 913 C CA . HIS A 1 107 ? 3.806 -9.258 7.839 1.00 93.06 107 HIS A CA 1
ATOM 914 C C . HIS A 1 107 ? 4.177 -8.161 8.838 1.00 93.06 107 HIS A C 1
ATOM 916 O O . HIS A 1 107 ? 5.197 -8.233 9.522 1.00 93.06 107 HIS A O 1
ATOM 922 N N . SER A 1 108 ? 3.349 -7.125 8.879 1.00 90.75 108 SER A N 1
ATOM 923 C CA . SER A 1 108 ? 3.389 -6.050 9.864 1.00 90.75 108 SER A CA 1
ATOM 924 C C . SER A 1 108 ? 2.525 -6.427 11.076 1.00 90.75 108 SER A C 1
ATOM 926 O O . SER A 1 108 ? 2.370 -7.599 11.412 1.00 90.75 108 SER A O 1
ATOM 928 N N . TYR A 1 109 ? 1.958 -5.427 11.743 1.00 89.56 109 TYR A N 1
ATOM 929 C CA . TYR A 1 109 ? 1.047 -5.598 12.868 1.00 89.56 109 TYR A CA 1
ATOM 930 C C . TYR A 1 109 ? -0.219 -6.369 12.485 1.00 89.56 109 TYR A C 1
ATOM 932 O O . TYR A 1 109 ? -0.696 -6.299 11.351 1.00 89.56 109 TYR A O 1
ATOM 940 N N . SER A 1 110 ? -0.775 -7.077 13.468 1.00 92.88 110 SER A N 1
ATOM 941 C CA . SER A 1 110 ? -2.043 -7.788 13.325 1.00 92.88 110 SER A CA 1
ATOM 942 C C . SER A 1 110 ? -3.173 -6.823 12.961 1.00 92.88 110 SER A C 1
ATOM 944 O O . SER A 1 110 ? -3.367 -5.805 13.626 1.00 92.88 110 SER A O 1
ATOM 946 N N . SER A 1 111 ? -3.961 -7.181 11.947 1.00 94.19 111 SER A N 1
ATOM 947 C CA . SER A 1 111 ? -5.167 -6.443 11.560 1.00 94.19 111 SER A CA 1
ATOM 948 C C . SER A 1 111 ? -6.180 -6.346 12.706 1.00 94.19 111 SER A C 1
ATOM 950 O O . SER A 1 111 ? -6.829 -5.315 12.864 1.00 94.19 111 SER A O 1
ATOM 952 N N . ALA A 1 112 ? -6.284 -7.389 13.538 1.00 94.12 112 ALA A N 1
ATOM 953 C CA . ALA A 1 112 ? -7.186 -7.395 14.689 1.00 94.12 112 ALA A CA 1
ATOM 954 C C . ALA A 1 112 ? -6.787 -6.338 15.727 1.00 94.12 112 ALA A C 1
ATOM 956 O O . ALA A 1 112 ? -7.649 -5.637 16.245 1.00 94.12 112 ALA A O 1
ATOM 957 N N . LEU A 1 113 ? -5.482 -6.147 15.957 1.00 92.44 113 LEU A N 1
ATOM 958 C CA . LEU A 1 113 ? -4.985 -5.130 16.886 1.00 92.44 113 LEU A CA 1
ATOM 959 C C . LEU A 1 113 ? -5.331 -3.711 16.412 1.00 92.44 113 LEU A C 1
ATOM 961 O O . LEU A 1 113 ? -5.730 -2.878 17.217 1.00 92.44 113 LEU A O 1
ATOM 965 N N . ILE A 1 114 ? -5.237 -3.453 15.103 1.00 93.50 114 ILE A N 1
ATOM 966 C CA . ILE A 1 114 ? -5.628 -2.164 14.508 1.00 93.50 114 ILE A CA 1
ATOM 967 C C . ILE A 1 114 ? -7.129 -1.905 14.721 1.00 93.50 114 ILE A C 1
ATOM 969 O O . ILE A 1 114 ? -7.527 -0.791 15.056 1.00 93.50 114 ILE A O 1
ATOM 973 N N . MET A 1 115 ? -7.968 -2.932 14.557 1.00 94.69 115 MET A N 1
ATOM 974 C CA . MET A 1 115 ? -9.413 -2.816 14.795 1.00 94.69 115 MET A CA 1
ATOM 975 C C . MET A 1 115 ? -9.748 -2.655 16.278 1.00 94.69 115 MET A C 1
ATOM 977 O O . MET A 1 115 ? -10.664 -1.906 16.612 1.00 94.69 115 MET A O 1
ATOM 981 N N . PHE A 1 116 ? -8.998 -3.310 17.164 1.00 94.56 116 PHE A N 1
ATOM 982 C CA . PHE A 1 116 ? -9.147 -3.139 18.604 1.00 94.56 116 PHE A CA 1
ATOM 983 C C . PHE A 1 116 ? -8.775 -1.715 19.038 1.00 94.56 116 PHE A C 1
ATOM 985 O O . PHE A 1 116 ? -9.526 -1.085 19.775 1.00 94.56 116 PHE A O 1
ATOM 992 N N . GLU A 1 117 ? -7.680 -1.155 18.518 1.00 92.38 117 GLU A N 1
ATOM 993 C CA . GLU A 1 117 ? -7.311 0.244 18.763 1.00 92.38 117 GLU A CA 1
ATOM 994 C C . GLU A 1 117 ? -8.387 1.213 18.253 1.00 92.38 117 GLU A C 1
ATOM 996 O O . GLU A 1 117 ? -8.735 2.173 18.939 1.00 92.38 117 GLU A O 1
ATOM 1001 N N . LEU A 1 118 ? -8.985 0.936 17.091 1.00 93.31 118 LEU A N 1
ATOM 1002 C CA . LEU A 1 118 ? -10.127 1.705 16.599 1.00 93.31 118 LEU A CA 1
ATOM 1003 C C . LEU A 1 118 ? -11.333 1.618 17.549 1.00 93.31 118 LEU A C 1
ATOM 1005 O O . LEU A 1 118 ? -11.962 2.638 17.825 1.00 93.31 118 LEU A O 1
ATOM 1009 N N . ALA A 1 119 ? -11.664 0.428 18.059 1.00 95.31 119 ALA A N 1
ATOM 1010 C CA . ALA A 1 119 ? -12.746 0.253 19.028 1.00 95.31 119 ALA A CA 1
ATOM 1011 C C . ALA A 1 119 ? -12.467 1.024 20.328 1.00 95.31 119 ALA A C 1
ATOM 1013 O O . ALA A 1 119 ? -13.355 1.718 20.824 1.00 95.31 119 ALA A O 1
ATOM 1014 N N . TYR A 1 120 ? -11.226 0.979 20.812 1.00 94.19 120 TYR A N 1
ATOM 1015 C CA . TYR A 1 120 ? -10.761 1.735 21.972 1.00 94.19 120 TYR A CA 1
ATOM 1016 C C . TYR A 1 120 ? -10.900 3.252 21.771 1.00 94.19 120 TYR A C 1
ATOM 1018 O O . TYR A 1 120 ? -11.467 3.942 22.617 1.00 94.19 120 TYR A O 1
ATOM 1026 N N . LEU A 1 121 ? -10.492 3.782 20.611 1.00 93.56 121 LEU A N 1
ATOM 1027 C CA . LEU A 1 121 ? -10.670 5.202 20.267 1.00 93.56 121 LEU A CA 1
ATOM 1028 C C . LEU A 1 121 ? -12.145 5.632 20.221 1.00 93.56 121 LEU A C 1
ATOM 1030 O O . LEU A 1 121 ? -12.453 6.806 20.416 1.00 93.56 121 LEU A O 1
ATOM 1034 N N . LEU A 1 122 ? -13.058 4.692 19.969 1.00 95.75 122 LEU A N 1
ATOM 1035 C CA . LEU A 1 122 ? -14.504 4.913 19.972 1.00 95.75 122 LEU A CA 1
ATOM 1036 C C . LEU A 1 122 ? -15.161 4.633 21.334 1.00 95.75 122 LEU A C 1
ATOM 1038 O O . LEU A 1 122 ? -16.386 4.729 21.426 1.00 95.75 122 LEU A O 1
ATOM 1042 N N . SER A 1 123 ? -14.382 4.273 22.362 1.00 96.69 123 SER A N 1
ATOM 1043 C CA . SER A 1 123 ? -14.871 3.824 23.677 1.00 96.69 123 SER A CA 1
ATOM 1044 C C . SER A 1 123 ? -15.851 2.647 23.578 1.00 96.69 123 SER A C 1
ATOM 1046 O O . SER A 1 123 ? -16.876 2.602 24.261 1.00 96.69 123 SER A O 1
ATOM 1048 N N . LYS A 1 124 ? -15.566 1.719 22.658 1.00 96.06 124 LYS A N 1
ATOM 1049 C CA . LYS A 1 124 ? -16.335 0.491 22.399 1.00 96.06 124 LYS A CA 1
ATOM 1050 C C . LYS A 1 124 ? -15.497 -0.768 22.588 1.00 96.06 124 LYS A C 1
ATOM 1052 O O . LYS A 1 124 ? -15.891 -1.821 22.095 1.00 96.06 124 LYS A O 1
ATOM 1057 N N . ASP A 1 125 ? -14.346 -0.649 23.236 1.00 94.31 125 ASP A N 1
ATOM 1058 C CA . ASP A 1 125 ? -13.505 -1.779 23.586 1.00 94.31 125 ASP A CA 1
ATOM 1059 C C . ASP A 1 125 ? -14.225 -2.679 24.596 1.00 94.31 125 ASP A C 1
ATOM 1061 O O . ASP A 1 125 ? -14.757 -2.241 25.614 1.00 94.31 125 ASP A O 1
ATOM 1065 N N . THR A 1 126 ? -14.286 -3.966 24.275 1.00 95.62 126 THR A N 1
ATOM 1066 C CA . THR A 1 126 ? -14.901 -4.997 25.116 1.00 95.62 126 THR A CA 1
ATOM 1067 C C . THR A 1 126 ? -13.921 -6.144 25.324 1.00 95.62 126 THR A C 1
ATOM 1069 O O . THR A 1 126 ? -13.059 -6.397 24.482 1.00 95.62 126 THR A O 1
ATOM 1072 N N . ASN A 1 127 ? -14.081 -6.888 26.422 1.00 94.94 127 ASN A N 1
ATOM 1073 C CA . ASN A 1 127 ? -13.250 -8.066 26.694 1.00 94.94 127 ASN A CA 1
ATOM 1074 C C . ASN A 1 127 ? -13.378 -9.143 25.601 1.00 94.94 127 ASN A C 1
ATOM 1076 O O . ASN A 1 127 ? -12.428 -9.880 25.371 1.00 94.94 127 ASN A O 1
ATOM 1080 N N . GLU A 1 128 ? -14.521 -9.213 24.910 1.00 95.44 128 GLU A N 1
ATOM 1081 C CA . GLU A 1 128 ? -14.728 -10.133 23.784 1.00 95.44 128 GLU A CA 1
ATOM 1082 C C . GLU A 1 128 ? -13.911 -9.755 22.544 1.00 95.44 128 GLU A C 1
ATOM 1084 O O . GLU A 1 128 ? -13.495 -10.638 21.814 1.00 95.44 128 GLU A O 1
ATOM 1089 N N . GLN A 1 129 ? -13.661 -8.465 22.296 1.00 92.38 129 GLN A N 1
ATOM 1090 C CA . GLN A 1 129 ? -12.806 -8.023 21.183 1.00 92.38 129 GLN A CA 1
ATOM 1091 C C . GLN A 1 129 ? -11.312 -8.170 21.488 1.00 92.38 129 GLN A C 1
ATOM 1093 O O . GLN A 1 129 ? -10.495 -8.142 20.569 1.00 92.38 129 GLN A O 1
ATOM 1098 N N . LEU A 1 130 ? -10.960 -8.239 22.774 1.00 92.81 130 LEU A N 1
ATOM 1099 C CA . LEU A 1 130 ? -9.591 -8.472 23.222 1.00 92.81 130 LEU A CA 1
ATOM 1100 C C . LEU A 1 130 ? -9.188 -9.949 23.087 1.00 92.81 130 LEU A C 1
ATOM 1102 O O . LEU A 1 130 ? -8.009 -10.227 22.868 1.00 92.81 130 LEU A O 1
ATOM 1106 N N . TRP A 1 131 ? -10.150 -10.859 23.271 1.00 91.75 131 TRP A N 1
ATOM 1107 C CA . TRP A 1 131 ? -9.980 -12.309 23.165 1.00 91.75 131 TRP A CA 1
ATOM 1108 C C . TRP A 1 131 ? -9.908 -12.774 21.707 1.00 91.75 131 TRP A C 1
ATOM 1110 O O . TRP A 1 131 ? -8.967 -13.539 21.393 1.00 91.75 131 TRP A O 1
#

InterPro domains:
  IPR003874 CDC45 [PTHR10507] (2-131)

Mean predicted aligned error: 9.69 Å

Radius of gyration: 23.08 Å; Cα contacts (8 Å, |Δi|>4): 76; chains: 1; bounding box: 53×25×64 Å

pLDDT: mean 83.01, std 17.51, range [40.31, 96.69]

Organism: NCBI:txid392030

Secondary structure (DSSP, 8-state):
--EEE---EESPPHHHHH-TTTEEE---TTTHHHHHHHSPPHHHH--TTTSSS-S-----------------------HHHHHHHHHHHHHHHHHHHHHHHHT--EE-S-HHHHHHHHHHHTT---HHHH-

Foldseek 3Di:
DADEDQFQKPDDDLVLVPPPPRYHYQDDPVCPVVSVVLRDDPVLADDPPQPPDPPPPPDPPPPPPPDDDDDPDPPVQPPVNVVVVVSVVSVVSNVVSVCVRPVDMDGHDDSLVSVQVVCVVVVNRDPVSVD

Solvent-accessible surface area (backbone atoms onl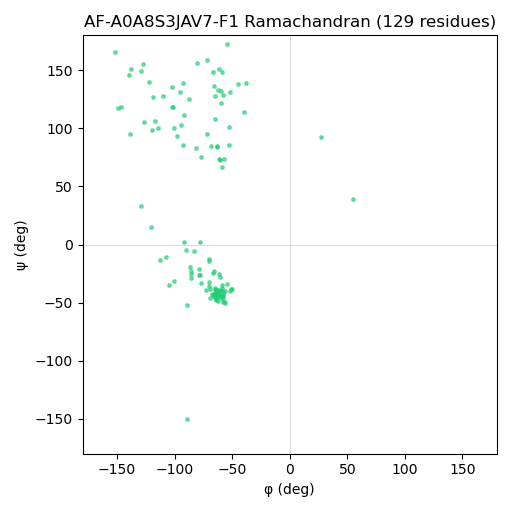y — not comparable to full-atom values): 8436 Å² total; per-residue (Å²): 125,77,46,77,44,73,66,30,63,32,62,68,62,68,67,59,70,73,35,70,82,40,41,44,77,59,66,60,82,92,46,48,65,63,58,58,69,62,51,79,58,66,81,56,74,51,45,94,84,67,68,78,61,74,98,73,78,76,87,77,81,74,74,86,75,89,70,90,76,99,67,96,65,88,68,79,70,50,73,66,60,51,48,54,52,51,50,53,55,48,50,57,50,26,51,52,52,52,51,62,52,61,67,62,71,48,72,61,66,60,54,66,58,55,52,41,51,52,28,46,77,68,76,61,65,47,75,76,75,74,106